Protein AF-A0A535PQF2-F1 (afdb_monomer)

Foldseek 3Di:
DDPVVVVLLVVLLVVLVVLLVVLVVCVVVVNLVVSVVSLVVNLCSLCPPCSVVLVPDFLLVNCVVCDLVSLVSLLSNLSSLLSVLSSCVSVVNLVSSQVSLLRSLRNVQSSVVSPDDDDLVSLVSLLVSVVSYDLVVHDPVRSVSSVVSNVVNVVVVVVVVVPPPD

Solvent-accessible surface area (backbone atoms only — not comparable to full-atom values): 9005 Å² total; per-residue (Å²): 134,54,72,68,57,49,52,51,51,54,51,50,50,52,54,47,53,52,48,53,56,48,33,55,52,34,46,73,73,64,42,52,67,64,25,50,55,48,47,53,54,46,45,46,68,60,44,43,92,48,38,78,54,56,76,70,47,56,45,63,58,39,50,64,72,61,29,88,90,40,47,65,41,49,51,52,49,20,50,48,26,42,54,51,11,53,50,28,42,77,70,71,36,53,72,60,12,34,53,27,30,41,52,15,46,40,29,47,26,39,38,44,76,70,68,48,86,81,52,73,73,51,27,51,48,40,47,64,40,53,85,65,34,64,74,85,74,42,60,78,91,32,47,68,48,40,52,56,48,25,55,48,36,58,57,60,54,56,64,64,65,67,72,81,77,126

Sequence (166 aa):
MSAVQRDYIERMIEQATQAIAQILQVVRAGDLDPAMILVDKTRDLVLGPMRPVLERVDAASAVDLVGKYELDRLRMFAALLGEEGAIHELRGRSTRAEQCYRRALELYAATSLAGAKLKAADWERIALLEPKVEAASIDGRYRVEVRRLAGRSAASHDENAGIVAT

Radius of gyration: 16.06 Å; Cα contacts (8 Å, |Δi|>4): 169; chains: 1; bounding box: 48×33×40 Å

Structure (mmCIF, N/CA/C/O backbone):
data_AF-A0A535PQF2-F1
#
_entry.id   AF-A0A535PQF2-F1
#
loop_
_atom_site.group_PDB
_atom_site.id
_atom_site.type_symbol
_atom_site.label_atom_id
_atom_site.label_alt_id
_atom_site.label_comp_id
_atom_site.label_asym_id
_atom_site.label_entity_id
_atom_site.label_seq_id
_atom_site.pdbx_PDB_ins_code
_atom_site.Cartn_x
_atom_site.Cartn_y
_atom_site.Cartn_z
_atom_site.occupancy
_atom_site.B_iso_or_equiv
_atom_site.auth_seq_id
_atom_site.auth_comp_id
_atom_site.auth_asym_id
_atom_site.auth_atom_id
_atom_site.pdbx_PDB_model_num
ATOM 1 N N . MET A 1 1 ? -12.787 -6.401 19.954 1.00 69.19 1 MET A N 1
ATOM 2 C CA . MET A 1 1 ? -12.121 -7.408 19.102 1.00 69.19 1 MET A CA 1
ATOM 3 C C . MET A 1 1 ? -11.918 -8.662 19.937 1.00 69.19 1 MET A C 1
ATOM 5 O O . MET A 1 1 ? -11.486 -8.523 21.078 1.00 69.19 1 MET A O 1
ATOM 9 N N . SER A 1 2 ? -12.286 -9.840 19.431 1.00 84.19 2 SER A N 1
ATOM 10 C CA . SER A 1 2 ? -12.103 -11.106 20.160 1.00 84.19 2 SER A CA 1
ATOM 11 C C . SER A 1 2 ? -10.639 -11.570 20.123 1.00 84.19 2 SER A C 1
ATOM 13 O O . SER A 1 2 ? -9.865 -11.114 19.281 1.00 84.19 2 SER A O 1
ATOM 15 N N . ALA A 1 3 ? -10.252 -12.485 21.020 1.00 84.94 3 ALA A N 1
ATOM 16 C CA . ALA A 1 3 ? -8.901 -13.059 21.041 1.00 84.94 3 ALA A CA 1
ATOM 17 C C . ALA A 1 3 ? -8.570 -13.823 19.744 1.00 84.94 3 ALA A C 1
ATOM 19 O O . ALA A 1 3 ? -7.483 -13.669 19.203 1.00 84.94 3 ALA A O 1
ATOM 20 N N . VAL A 1 4 ? -9.542 -14.564 19.198 1.00 87.38 4 VAL A N 1
ATOM 21 C CA . VAL A 1 4 ? -9.406 -15.293 17.923 1.00 87.38 4 VAL A CA 1
ATOM 22 C C . VAL A 1 4 ? -9.187 -14.337 16.751 1.00 87.38 4 VAL A C 1
ATOM 24 O O . VAL A 1 4 ? -8.339 -14.576 15.900 1.00 87.38 4 VAL A O 1
ATOM 27 N N . GLN A 1 5 ? -9.927 -13.227 16.712 1.00 83.88 5 GLN A N 1
ATOM 28 C CA . GLN A 1 5 ? -9.771 -12.232 15.653 1.00 83.88 5 GLN A CA 1
ATOM 29 C C . GLN A 1 5 ? -8.400 -11.549 15.721 1.00 83.88 5 GLN A C 1
ATOM 31 O O . GLN A 1 5 ? -7.802 -11.277 14.685 1.00 83.88 5 GLN A O 1
ATOM 36 N N . ARG A 1 6 ? -7.896 -11.293 16.933 1.00 85.50 6 ARG A N 1
ATOM 37 C CA . ARG A 1 6 ? -6.557 -10.734 17.126 1.00 85.50 6 ARG A CA 1
ATOM 38 C C . ARG A 1 6 ? -5.475 -11.685 16.611 1.00 85.50 6 ARG A C 1
ATOM 40 O O . ARG A 1 6 ? -4.665 -11.253 15.803 1.00 85.50 6 ARG A O 1
ATOM 47 N N . ASP 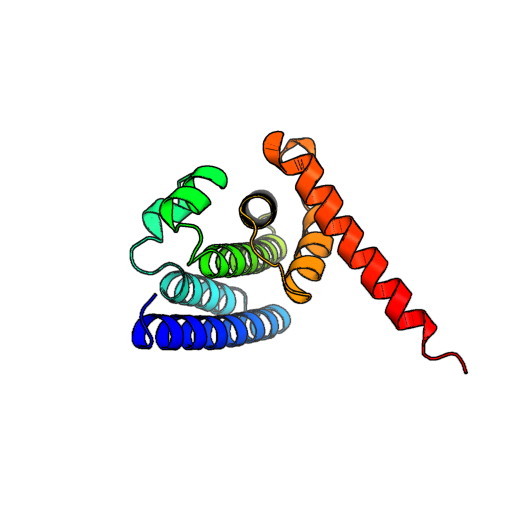A 1 7 ? -5.518 -12.958 17.010 1.00 90.06 7 ASP A N 1
ATOM 48 C CA . ASP A 1 7 ? -4.569 -13.986 16.549 1.00 90.06 7 ASP A CA 1
ATOM 49 C C . ASP A 1 7 ? -4.584 -14.124 15.019 1.00 90.06 7 ASP A C 1
ATOM 51 O O . ASP A 1 7 ? -3.540 -14.160 14.371 1.00 90.06 7 ASP A O 1
ATOM 55 N N . TYR A 1 8 ? -5.778 -14.106 14.419 1.00 90.31 8 TYR A N 1
ATOM 56 C CA . TYR A 1 8 ? -5.919 -14.113 12.966 1.00 90.31 8 TYR A CA 1
ATOM 57 C C . TYR A 1 8 ? -5.231 -12.908 12.306 1.00 90.31 8 TYR A C 1
ATOM 59 O O . TYR A 1 8 ? -4.495 -13.075 11.333 1.00 90.31 8 TYR A O 1
ATOM 67 N N . ILE A 1 9 ? -5.460 -11.693 12.818 1.00 88.25 9 ILE A N 1
ATOM 68 C CA 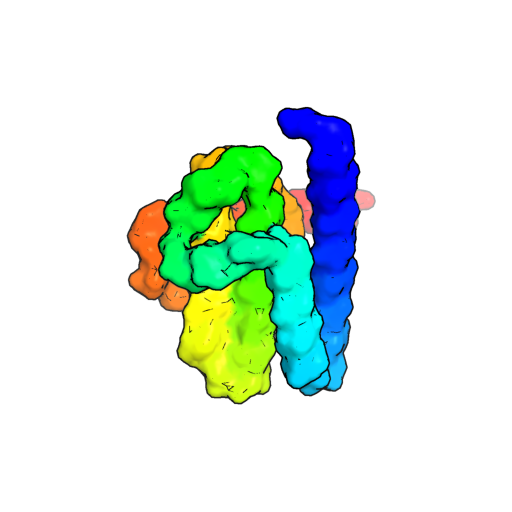. ILE A 1 9 ? -4.865 -10.472 12.257 1.00 88.25 9 ILE A CA 1
ATOM 69 C C . ILE A 1 9 ? -3.343 -10.490 12.418 1.00 88.25 9 ILE A C 1
ATOM 71 O O . ILE A 1 9 ? -2.635 -10.155 11.472 1.00 88.25 9 ILE A O 1
ATOM 75 N N . GLU A 1 10 ? -2.835 -10.907 13.576 1.00 92.00 10 GLU A N 1
ATOM 76 C CA . GLU A 1 10 ? -1.395 -11.016 13.833 1.00 92.00 10 GLU A CA 1
ATOM 77 C C . GLU A 1 10 ? -0.730 -11.989 12.851 1.00 92.00 10 GLU A C 1
ATOM 79 O O . GLU A 1 10 ? 0.248 -11.626 12.192 1.00 92.00 10 GLU A O 1
ATOM 84 N N . ARG A 1 11 ? -1.327 -13.168 12.641 1.00 94.69 11 ARG A N 1
ATOM 85 C CA . ARG A 1 11 ? -0.859 -14.151 11.652 1.00 94.69 11 ARG A CA 1
ATOM 86 C C . ARG A 1 11 ? -0.910 -13.628 10.222 1.00 94.69 11 ARG A C 1
ATOM 88 O O . ARG A 1 11 ? 0.030 -13.834 9.458 1.00 94.69 11 ARG A O 1
ATOM 95 N N . MET A 1 12 ? -1.986 -12.940 9.847 1.00 95.31 12 MET A N 1
ATOM 96 C CA . MET A 1 12 ? -2.103 -12.318 8.527 1.00 95.31 12 MET A CA 1
ATOM 97 C C . MET A 1 12 ? -1.007 -11.264 8.315 1.00 95.31 12 MET A C 1
ATOM 99 O O . MET A 1 12 ? -0.421 -11.205 7.236 1.00 95.31 12 MET A O 1
ATOM 103 N N . ILE A 1 13 ? -0.706 -10.448 9.332 1.00 93.50 13 ILE A N 1
ATOM 104 C CA . ILE A 1 13 ? 0.355 -9.436 9.263 1.00 93.50 13 ILE A CA 1
ATOM 105 C C . ILE A 1 13 ? 1.723 -10.092 9.067 1.00 93.50 13 ILE A C 1
ATOM 107 O O . ILE A 1 13 ? 2.509 -9.627 8.238 1.00 93.50 13 ILE A O 1
ATOM 111 N N . GLU A 1 14 ? 2.012 -11.160 9.806 1.00 95.94 14 GLU A N 1
ATOM 112 C CA . GLU A 1 14 ? 3.265 -11.905 9.680 1.00 95.94 14 GLU A CA 1
ATOM 113 C C . GLU A 1 14 ? 3.424 -12.491 8.269 1.00 95.94 14 GLU A C 1
ATOM 115 O O . GLU A 1 14 ? 4.418 -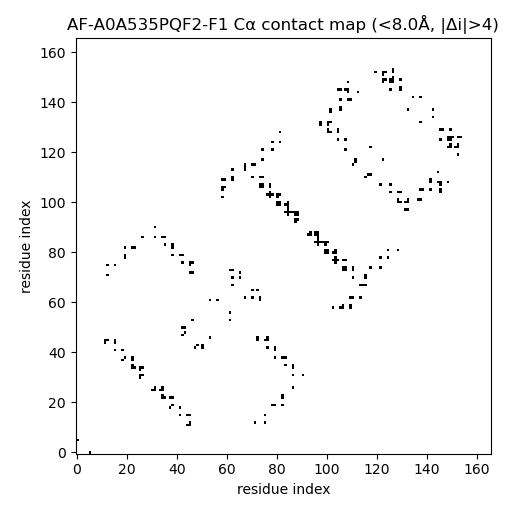12.219 7.592 1.00 95.94 14 GLU A O 1
ATOM 120 N N . GLN A 1 15 ? 2.398 -13.194 7.779 1.00 97.00 15 GLN A N 1
ATOM 121 C CA . GLN A 1 15 ? 2.393 -13.790 6.440 1.00 97.00 15 GLN A CA 1
ATOM 122 C C . GLN A 1 15 ? 2.543 -12.737 5.336 1.00 97.00 15 GLN A C 1
ATOM 124 O O . GLN A 1 15 ? 3.338 -12.916 4.414 1.00 97.00 15 GLN A O 1
ATOM 129 N N . ALA A 1 16 ? 1.830 -11.613 5.434 1.00 96.31 16 ALA A N 1
ATOM 130 C CA . ALA A 1 16 ? 1.939 -10.529 4.463 1.00 96.31 16 ALA A CA 1
ATOM 131 C C . ALA A 1 16 ? 3.330 -9.878 4.484 1.00 96.31 16 ALA A C 1
ATOM 133 O O . ALA A 1 16 ? 3.884 -9.569 3.431 1.00 96.31 16 ALA A O 1
ATOM 134 N N . THR A 1 17 ? 3.929 -9.711 5.666 1.00 95.44 17 THR A N 1
ATOM 135 C CA . THR A 1 17 ? 5.288 -9.163 5.800 1.00 95.44 17 THR A CA 1
ATOM 136 C C . THR A 1 17 ? 6.319 -10.086 5.149 1.00 95.44 17 THR A C 1
ATOM 138 O O . THR A 1 17 ? 7.176 -9.619 4.396 1.00 95.44 17 THR A O 1
ATOM 141 N N . GLN A 1 18 ? 6.208 -11.398 5.377 1.00 97.38 18 GLN A N 1
ATOM 142 C CA . GLN A 1 18 ? 7.065 -12.395 4.737 1.00 97.38 18 GLN A CA 1
ATOM 143 C C . GLN A 1 18 ? 6.888 -12.399 3.213 1.00 97.38 18 GLN A C 1
ATOM 145 O O . GLN A 1 18 ? 7.876 -12.419 2.477 1.00 97.38 18 GLN A O 1
ATOM 150 N N . ALA A 1 19 ? 5.647 -12.323 2.731 1.00 97.81 19 ALA A N 1
ATOM 151 C CA . ALA A 1 19 ? 5.357 -12.288 1.304 1.00 97.81 19 ALA A CA 1
ATOM 152 C C . ALA A 1 19 ? 5.915 -11.027 0.625 1.00 97.81 19 ALA A C 1
ATOM 154 O O . ALA A 1 19 ? 6.488 -11.127 -0.455 1.00 97.81 19 ALA A O 1
ATOM 155 N N . ILE A 1 20 ? 5.840 -9.856 1.268 1.00 96.69 20 ILE A N 1
ATOM 156 C CA . ILE A 1 20 ? 6.455 -8.617 0.757 1.00 96.69 20 ILE A CA 1
ATOM 157 C C . ILE A 1 20 ? 7.978 -8.766 0.641 1.00 96.69 20 ILE A C 1
ATOM 159 O O . ILE A 1 20 ? 8.558 -8.391 -0.377 1.00 96.69 20 ILE A O 1
ATOM 163 N N . ALA A 1 21 ? 8.636 -9.356 1.642 1.00 96.38 21 ALA A N 1
ATOM 164 C CA . ALA A 1 21 ? 10.071 -9.629 1.565 1.00 96.38 21 ALA A CA 1
ATOM 165 C C . ALA A 1 21 ? 10.413 -10.584 0.406 1.00 96.38 21 ALA A C 1
ATOM 167 O O . ALA A 1 21 ? 11.392 -10.365 -0.308 1.00 96.38 21 ALA A O 1
ATOM 168 N N . GLN A 1 22 ? 9.585 -11.607 0.178 1.00 97.69 22 GLN A N 1
ATOM 169 C CA . GLN A 1 22 ? 9.744 -12.528 -0.946 1.00 97.69 22 GLN A CA 1
ATOM 170 C C . GLN A 1 22 ? 9.531 -11.831 -2.298 1.00 97.69 22 GLN A C 1
ATOM 172 O O . GLN A 1 22 ? 10.322 -12.041 -3.214 1.00 97.69 22 GLN A O 1
ATOM 177 N N . ILE A 1 23 ? 8.517 -10.968 -2.422 1.00 98.00 23 ILE A N 1
ATOM 178 C CA . ILE A 1 23 ? 8.273 -10.165 -3.630 1.00 98.00 23 ILE A CA 1
ATOM 179 C C . ILE A 1 23 ? 9.526 -9.354 -3.972 1.00 98.00 23 ILE A C 1
ATOM 181 O O . ILE A 1 23 ? 10.012 -9.440 -5.095 1.00 98.00 23 ILE A O 1
ATOM 185 N N . LEU A 1 24 ? 10.110 -8.653 -2.996 1.00 94.50 24 LEU A N 1
ATOM 186 C CA . LEU A 1 24 ? 11.341 -7.881 -3.195 1.00 94.50 24 LEU A CA 1
ATOM 187 C C . LEU A 1 24 ? 12.507 -8.743 -3.697 1.00 94.50 24 LEU A C 1
ATOM 189 O O . LEU A 1 24 ? 13.255 -8.315 -4.576 1.00 94.50 24 LEU A O 1
ATOM 193 N N . GLN A 1 25 ? 12.677 -9.953 -3.160 1.00 96.38 25 GLN A N 1
ATOM 194 C CA . GLN A 1 25 ? 13.727 -10.875 -3.607 1.00 96.38 25 GLN A CA 1
ATOM 195 C C . GLN A 1 25 ? 13.517 -11.317 -5.060 1.00 96.38 25 GLN A C 1
ATOM 197 O O . GLN A 1 25 ? 14.455 -11.275 -5.853 1.00 96.38 25 GLN A O 1
ATOM 202 N N . VAL A 1 26 ? 12.287 -11.686 -5.419 1.00 95.31 26 VAL A N 1
ATOM 203 C CA . VAL A 1 26 ? 11.929 -12.130 -6.773 1.00 95.31 26 VAL A CA 1
ATOM 204 C C . VAL A 1 26 ? 12.062 -10.983 -7.784 1.00 95.31 26 VAL A C 1
ATOM 206 O O . VAL A 1 26 ? 12.601 -11.175 -8.871 1.00 95.31 26 VAL A O 1
ATOM 209 N N . VAL A 1 27 ? 11.669 -9.762 -7.407 1.00 95.38 27 VAL A N 1
ATOM 210 C CA . VAL A 1 27 ? 11.873 -8.558 -8.229 1.00 95.38 27 VAL A CA 1
ATOM 211 C C . VAL A 1 27 ? 13.360 -8.303 -8.479 1.00 95.38 27 VAL A C 1
ATOM 213 O O . VAL A 1 27 ? 13.746 -8.034 -9.614 1.00 95.38 27 VAL A O 1
ATOM 216 N N . ARG A 1 28 ? 14.214 -8.435 -7.454 1.00 94.56 28 ARG A N 1
ATOM 217 C CA . ARG A 1 28 ? 15.675 -8.285 -7.600 1.00 94.56 28 ARG A CA 1
ATOM 218 C C . ARG A 1 28 ? 16.300 -9.346 -8.506 1.00 94.56 28 ARG A C 1
ATOM 220 O O . ARG A 1 28 ? 17.314 -9.061 -9.134 1.00 94.56 28 ARG A O 1
ATOM 227 N N . ALA A 1 29 ? 15.708 -10.535 -8.581 1.00 95.38 29 ALA A N 1
ATOM 228 C CA . ALA A 1 29 ? 16.127 -11.585 -9.506 1.00 95.38 29 ALA A CA 1
ATOM 229 C C . ALA A 1 29 ? 15.692 -11.324 -10.964 1.00 95.38 29 ALA A C 1
ATOM 231 O O . ALA A 1 29 ? 16.172 -11.998 -11.868 1.00 95.38 29 ALA A O 1
ATOM 232 N N . GLY A 1 30 ? 14.816 -10.339 -11.205 1.00 94.75 30 GLY A N 1
ATOM 233 C CA . GLY A 1 30 ? 14.283 -10.012 -12.532 1.00 94.75 30 GLY A CA 1
ATOM 234 C C . GLY A 1 30 ? 13.026 -10.800 -12.921 1.00 94.75 30 GLY A C 1
ATOM 235 O O . GLY A 1 30 ? 12.473 -10.578 -13.998 1.00 94.75 30 GLY A O 1
ATOM 236 N N . ASP A 1 31 ? 12.522 -11.664 -12.039 1.00 96.56 31 ASP A N 1
ATOM 237 C CA . ASP A 1 31 ? 11.372 -12.537 -12.295 1.00 96.56 31 ASP A CA 1
ATOM 238 C C . ASP A 1 31 ? 10.040 -11.802 -12.053 1.00 96.56 31 ASP A C 1
ATOM 240 O O . ASP A 1 31 ? 9.298 -12.041 -11.097 1.00 96.56 31 ASP A O 1
ATOM 244 N N . LEU A 1 32 ? 9.711 -10.864 -12.943 1.00 97.12 32 LEU A N 1
ATOM 245 C CA . LEU A 1 32 ? 8.586 -9.939 -12.747 1.00 97.12 32 LEU A CA 1
ATOM 246 C C . LEU A 1 32 ? 7.202 -10.616 -12.797 1.00 97.12 32 LEU A C 1
ATOM 248 O O . LEU A 1 32 ? 6.259 -10.144 -12.155 1.00 97.12 32 LEU A O 1
ATOM 252 N N . ASP A 1 33 ? 7.055 -11.708 -13.553 1.00 97.62 33 ASP A N 1
ATOM 253 C CA . ASP A 1 33 ? 5.802 -12.475 -13.638 1.00 97.62 33 ASP A CA 1
ATOM 254 C C . ASP A 1 33 ? 5.495 -13.205 -12.316 1.00 97.62 33 ASP A C 1
ATOM 256 O O . ASP A 1 33 ? 4.434 -12.939 -11.737 1.00 97.62 33 ASP A O 1
ATOM 260 N N . PRO A 1 34 ? 6.411 -14.025 -11.756 1.00 97.81 34 PRO A N 1
ATOM 261 C CA . PRO A 1 34 ? 6.249 -14.579 -10.413 1.00 97.81 34 PRO A CA 1
ATOM 262 C C . PRO A 1 34 ? 6.043 -13.522 -9.324 1.00 97.81 34 PRO A C 1
ATOM 264 O O . PRO A 1 34 ? 5.202 -13.718 -8.445 1.00 97.81 34 PRO A O 1
ATOM 267 N N . ALA A 1 35 ? 6.751 -12.388 -9.393 1.00 98.12 35 ALA A N 1
ATOM 268 C CA . ALA A 1 35 ? 6.569 -11.298 -8.435 1.00 98.12 35 ALA A CA 1
ATOM 269 C C . ALA A 1 35 ? 5.129 -10.762 -8.451 1.00 98.12 35 ALA A C 1
ATOM 271 O O . ALA A 1 35 ? 4.524 -10.589 -7.394 1.00 98.12 35 ALA A O 1
ATOM 272 N N . MET A 1 36 ? 4.547 -10.567 -9.640 1.00 98.31 36 MET A N 1
ATOM 273 C CA . MET A 1 36 ? 3.161 -10.109 -9.767 1.00 98.31 36 MET A CA 1
ATOM 274 C C . MET A 1 36 ? 2.159 -11.138 -9.222 1.00 98.31 36 MET A C 1
ATOM 276 O O . MET A 1 36 ? 1.224 -10.770 -8.518 1.00 98.31 36 MET A O 1
ATOM 280 N N . ILE A 1 37 ? 2.386 -12.434 -9.466 1.00 98.25 37 ILE A N 1
ATOM 281 C CA . ILE A 1 37 ? 1.544 -13.504 -8.902 1.00 98.25 37 ILE A CA 1
ATOM 282 C C . ILE A 1 37 ? 1.579 -13.477 -7.366 1.00 98.25 37 ILE A C 1
ATOM 284 O O . ILE A 1 37 ? 0.549 -13.673 -6.719 1.00 98.25 37 ILE A O 1
ATOM 288 N N . LEU A 1 38 ? 2.751 -13.242 -6.766 1.00 98.12 38 LEU A N 1
ATOM 289 C CA . LEU A 1 38 ? 2.880 -13.116 -5.312 1.00 98.12 38 LEU A CA 1
ATOM 290 C C . LEU A 1 38 ? 2.166 -11.870 -4.777 1.00 98.12 38 LEU A C 1
ATOM 292 O O . LEU A 1 38 ? 1.496 -11.968 -3.748 1.00 98.12 38 LEU A O 1
ATOM 296 N N . VAL A 1 39 ? 2.251 -10.732 -5.474 1.00 98.44 39 VAL A N 1
ATOM 297 C CA . VAL A 1 39 ? 1.483 -9.523 -5.128 1.00 98.44 39 VAL A CA 1
ATOM 298 C C . VAL A 1 39 ? -0.012 -9.836 -5.091 1.00 98.44 39 VAL A C 1
ATOM 300 O O . VAL A 1 39 ? -0.659 -9.566 -4.078 1.00 98.44 39 VAL A O 1
ATOM 303 N N . ASP A 1 40 ? -0.551 -10.460 -6.141 1.00 98.00 40 ASP A N 1
ATOM 304 C CA . ASP A 1 40 ? -1.978 -10.780 -6.232 1.00 98.00 40 ASP A CA 1
ATOM 305 C C . ASP A 1 40 ? -2.441 -11.730 -5.124 1.00 98.00 40 ASP A C 1
ATOM 307 O O . ASP A 1 40 ? -3.426 -11.447 -4.441 1.00 98.00 40 ASP A O 1
ATOM 311 N N . LYS A 1 41 ? -1.694 -12.809 -4.868 1.00 98.12 41 LYS A N 1
ATOM 312 C CA . LYS A 1 41 ? -2.006 -13.744 -3.774 1.00 98.12 41 LYS A CA 1
ATOM 313 C C . LYS A 1 41 ? -1.971 -13.066 -2.406 1.00 98.12 41 LYS A C 1
ATOM 315 O O . LYS A 1 41 ? -2.802 -13.351 -1.545 1.00 98.12 41 LYS A O 1
ATOM 320 N N . THR A 1 42 ? -1.016 -12.164 -2.194 1.00 98.19 42 THR A N 1
ATOM 321 C CA . THR A 1 42 ? -0.888 -11.452 -0.916 1.00 98.19 42 THR A CA 1
ATOM 322 C C . THR A 1 42 ? -2.011 -10.431 -0.739 1.00 98.19 42 THR A C 1
ATOM 324 O O . THR A 1 42 ? -2.500 -10.246 0.374 1.00 98.19 42 THR A O 1
ATOM 327 N N . ARG A 1 43 ? -2.491 -9.810 -1.824 1.00 97.44 43 ARG A N 1
ATOM 328 C CA . ARG A 1 43 ? -3.692 -8.961 -1.785 1.00 97.44 43 ARG A CA 1
ATOM 329 C C . ARG A 1 43 ? -4.927 -9.748 -1.384 1.00 97.44 43 ARG A C 1
ATOM 331 O O . ARG A 1 43 ? -5.666 -9.274 -0.525 1.00 97.44 43 ARG A O 1
ATOM 338 N N . ASP A 1 44 ? -5.122 -10.939 -1.947 1.00 97.25 44 ASP A N 1
ATOM 339 C CA . ASP A 1 44 ? -6.237 -11.812 -1.566 1.00 97.25 44 ASP A CA 1
ATOM 340 C C . ASP A 1 44 ? -6.178 -12.189 -0.083 1.00 97.25 44 ASP A C 1
ATOM 342 O O . ASP A 1 44 ? -7.195 -12.139 0.604 1.00 97.25 44 ASP A O 1
ATOM 346 N N . LEU A 1 45 ? -4.986 -12.479 0.445 1.00 96.50 45 LEU A N 1
ATOM 347 C CA . LEU A 1 45 ? -4.789 -12.742 1.873 1.00 96.50 45 LEU A CA 1
ATOM 348 C C . LEU A 1 45 ? -5.151 -11.527 2.750 1.00 96.50 45 LEU A C 1
ATOM 350 O O . LEU A 1 45 ? -5.855 -11.664 3.752 1.00 96.50 45 LEU A O 1
ATOM 354 N N . VAL A 1 46 ? -4.660 -10.337 2.388 1.00 96.19 46 VAL A N 1
ATOM 355 C CA . VAL A 1 46 ? -4.792 -9.116 3.203 1.00 96.19 46 VAL A CA 1
ATOM 356 C C . VAL A 1 46 ? -6.203 -8.535 3.154 1.00 96.19 46 VAL A C 1
ATOM 358 O O . VAL A 1 46 ? -6.732 -8.096 4.178 1.00 96.19 46 VAL A O 1
ATOM 361 N N . LEU A 1 47 ? -6.816 -8.499 1.974 1.00 95.56 47 LEU A N 1
ATOM 362 C CA . LEU A 1 47 ? -8.103 -7.841 1.745 1.00 95.56 47 LEU A CA 1
ATOM 363 C C . LEU A 1 47 ? -9.273 -8.824 1.796 1.00 95.56 47 LEU A C 1
ATOM 365 O O . LEU A 1 47 ? -10.403 -8.421 2.085 1.00 95.56 47 LEU A O 1
ATOM 369 N N . GLY A 1 48 ? -9.010 -10.107 1.538 1.00 93.75 48 GLY A N 1
ATOM 370 C CA . GLY A 1 48 ? -10.021 -11.150 1.528 1.00 93.75 48 GLY A CA 1
ATOM 371 C C . GLY A 1 48 ? -11.203 -10.788 0.620 1.00 93.75 48 GLY A C 1
ATOM 372 O O . GLY A 1 48 ? -11.016 -10.217 -0.458 1.00 93.75 48 GLY A O 1
ATOM 373 N N . PRO A 1 49 ? -12.444 -11.043 1.067 1.00 93.69 49 PRO A N 1
ATOM 374 C CA . PRO A 1 49 ? -13.647 -10.739 0.290 1.00 93.69 49 PRO A CA 1
ATOM 375 C C . PRO A 1 49 ? -13.840 -9.255 -0.048 1.00 93.69 49 PRO A C 1
ATOM 377 O O . PRO A 1 49 ? -14.582 -8.932 -0.972 1.00 93.69 49 PRO A O 1
ATOM 380 N N . MET A 1 50 ? -13.196 -8.340 0.685 1.00 93.69 50 MET A N 1
ATOM 381 C CA . MET A 1 50 ? -13.344 -6.900 0.460 1.00 93.69 50 MET A CA 1
ATOM 382 C C . MET A 1 50 ? -12.493 -6.390 -0.707 1.00 93.69 50 MET A C 1
ATOM 384 O O . MET A 1 50 ? -12.693 -5.250 -1.132 1.00 93.69 50 MET A O 1
ATOM 388 N N . ARG A 1 51 ? -11.573 -7.208 -1.247 1.00 95.69 51 ARG A N 1
ATOM 389 C CA . ARG A 1 51 ? -10.649 -6.815 -2.324 1.00 95.69 51 ARG A CA 1
ATOM 390 C C . ARG A 1 51 ? -11.340 -6.068 -3.476 1.00 95.69 51 ARG A C 1
ATOM 392 O O . ARG A 1 51 ? -10.931 -4.936 -3.736 1.00 95.69 51 ARG A O 1
ATOM 399 N N . PRO A 1 52 ? -12.416 -6.590 -4.106 1.00 95.62 52 PRO A N 1
ATOM 400 C CA . PRO A 1 52 ? -13.007 -5.935 -5.275 1.00 95.62 52 PRO A CA 1
ATOM 401 C C . PRO A 1 52 ? -13.598 -4.555 -4.967 1.00 95.62 52 PRO A C 1
ATOM 403 O O . PRO A 1 52 ? -13.693 -3.707 -5.852 1.00 95.62 52 PRO A O 1
ATOM 406 N N . VAL A 1 53 ? -14.018 -4.325 -3.720 1.00 96.38 53 VAL A N 1
ATOM 407 C CA . VAL A 1 53 ? -14.570 -3.039 -3.284 1.00 96.38 53 VAL A CA 1
ATOM 408 C C . VAL A 1 53 ? -13.437 -2.071 -2.949 1.00 96.38 53 VAL A C 1
ATOM 410 O O . VAL A 1 53 ? -13.421 -0.952 -3.457 1.00 96.38 53 VAL A O 1
ATOM 413 N N . LEU A 1 54 ? -12.453 -2.507 -2.156 1.00 96.12 54 LEU A N 1
ATOM 414 C CA . LEU A 1 54 ? -11.333 -1.672 -1.699 1.00 96.12 54 LEU A CA 1
ATOM 415 C C . LEU A 1 54 ? -10.418 -1.199 -2.841 1.00 96.12 54 LEU A C 1
ATOM 417 O O . LEU A 1 54 ? -9.837 -0.114 -2.758 1.00 96.12 54 LEU A O 1
ATOM 421 N N . GLU A 1 55 ? -10.331 -1.967 -3.929 1.00 94.81 55 GLU A N 1
ATOM 422 C CA . GLU A 1 55 ? -9.611 -1.573 -5.147 1.00 94.81 55 GLU A CA 1
ATOM 423 C C . GLU A 1 55 ? -10.316 -0.454 -5.938 1.00 94.81 55 GLU A C 1
ATOM 425 O O . GLU A 1 55 ? -9.671 0.226 -6.733 1.00 94.81 55 GLU A O 1
ATOM 430 N N . ARG A 1 56 ? -11.622 -0.233 -5.728 1.00 95.56 56 ARG A N 1
ATOM 431 C CA . ARG A 1 56 ? -12.436 0.706 -6.527 1.00 95.56 56 ARG A CA 1
ATOM 432 C C . ARG A 1 56 ? -12.773 2.011 -5.816 1.00 95.56 56 ARG A C 1
ATOM 434 O O . ARG A 1 56 ? -13.040 3.008 -6.481 1.00 95.56 56 ARG A O 1
ATOM 441 N N . VAL A 1 57 ? -12.836 1.995 -4.490 1.00 97.50 57 VAL A N 1
ATOM 442 C CA . VAL A 1 57 ? -13.226 3.162 -3.684 1.00 97.50 57 VAL A CA 1
ATOM 443 C C . VAL A 1 57 ? -12.049 4.108 -3.446 1.00 97.50 57 VAL A C 1
ATOM 445 O O . VAL A 1 57 ? -10.896 3.706 -3.566 1.00 97.50 57 VAL A O 1
ATOM 448 N N . ASP A 1 58 ? -12.294 5.364 -3.072 1.00 97.25 58 ASP A N 1
ATOM 449 C CA . ASP A 1 58 ? -11.215 6.286 -2.693 1.00 97.25 58 ASP A CA 1
ATOM 450 C C . ASP A 1 58 ? -10.589 5.922 -1.325 1.00 97.25 58 ASP A C 1
ATOM 452 O O . ASP A 1 58 ? -11.018 4.982 -0.654 1.00 97.25 58 ASP A O 1
ATOM 456 N N . ALA A 1 59 ? -9.494 6.586 -0.942 1.00 97.56 59 ALA A N 1
ATOM 457 C CA . ALA A 1 59 ? -8.737 6.201 0.254 1.00 97.56 59 ALA A CA 1
ATOM 458 C C . ALA A 1 59 ? -9.509 6.469 1.561 1.00 97.56 59 ALA A C 1
ATOM 460 O O . ALA A 1 59 ? -9.411 5.676 2.496 1.00 97.56 59 ALA A O 1
ATOM 461 N N . ALA A 1 60 ? -10.317 7.536 1.613 1.00 96.88 60 ALA A N 1
ATOM 462 C CA . ALA A 1 60 ? -11.200 7.824 2.745 1.00 96.88 60 ALA A CA 1
ATOM 463 C C . ALA A 1 60 ? -12.277 6.741 2.895 1.00 96.88 60 ALA A C 1
ATOM 465 O O . ALA A 1 60 ? -12.414 6.151 3.962 1.00 96.88 60 ALA A O 1
ATOM 466 N N . SER A 1 61 ? -12.963 6.401 1.804 1.00 97.62 61 SER A N 1
ATOM 467 C CA . SER A 1 61 ? -13.982 5.350 1.810 1.00 97.62 61 SER A CA 1
ATOM 468 C C . SER A 1 61 ? -13.387 3.985 2.163 1.00 97.62 61 SER A C 1
ATOM 470 O O . SER A 1 61 ? -14.037 3.186 2.830 1.00 97.62 61 SER A O 1
ATOM 472 N N . ALA A 1 62 ? -12.146 3.699 1.747 1.00 97.69 62 ALA A N 1
ATOM 473 C CA . ALA A 1 62 ? -11.451 2.475 2.139 1.00 97.69 62 ALA A CA 1
ATOM 474 C C . ALA A 1 62 ? -11.256 2.397 3.663 1.00 97.69 62 ALA A C 1
ATOM 476 O O . ALA A 1 62 ? -11.524 1.351 4.250 1.00 97.69 62 ALA A O 1
ATOM 477 N N . VAL A 1 63 ? -10.831 3.499 4.297 1.00 97.50 63 VAL A N 1
ATOM 478 C CA . VAL A 1 63 ? -10.706 3.622 5.762 1.00 97.50 63 VAL A CA 1
ATOM 479 C C . VAL A 1 63 ? -12.051 3.399 6.452 1.00 97.50 63 VAL A C 1
ATOM 481 O O . VAL A 1 63 ? -12.118 2.628 7.413 1.00 97.50 63 VAL A O 1
ATOM 484 N N . ASP A 1 64 ? -13.115 4.022 5.947 1.00 96.38 64 ASP A N 1
ATOM 485 C CA . ASP A 1 64 ? -14.457 3.897 6.520 1.00 96.38 64 ASP A CA 1
ATOM 486 C C . ASP A 1 64 ? -14.991 2.460 6.419 1.00 96.38 64 ASP A C 1
ATOM 488 O O . ASP A 1 64 ? -15.584 1.951 7.371 1.00 96.38 64 ASP A O 1
ATOM 492 N N . LEU A 1 65 ? -14.736 1.780 5.295 1.00 96.06 65 LEU A N 1
ATOM 493 C CA . LEU A 1 65 ? -15.189 0.409 5.050 1.00 96.06 65 LEU A CA 1
ATOM 494 C C . LEU A 1 65 ? -14.483 -0.629 5.926 1.00 96.06 65 LEU A C 1
ATOM 496 O O . LEU A 1 65 ? -15.150 -1.512 6.462 1.00 96.06 65 LEU A O 1
ATOM 500 N N . VAL A 1 66 ? -13.155 -0.553 6.074 1.00 93.56 66 VAL A N 1
ATOM 501 C CA . VAL A 1 66 ? -12.423 -1.504 6.938 1.00 93.56 66 VAL A CA 1
ATOM 502 C C . VAL A 1 66 ? -12.641 -1.205 8.424 1.00 93.56 66 VAL A C 1
ATOM 504 O O . VAL A 1 66 ? -12.596 -2.099 9.268 1.00 93.56 66 VAL A O 1
ATOM 507 N N . GLY A 1 67 ? -12.876 0.065 8.755 1.00 92.50 67 GLY A N 1
ATOM 508 C CA . GLY A 1 67 ? -13.016 0.545 10.118 1.00 92.50 67 GLY A CA 1
ATOM 509 C C . GLY A 1 67 ? -11.694 0.632 10.893 1.00 92.50 67 GLY A C 1
ATOM 510 O O . GLY A 1 67 ? -10.674 0.013 10.586 1.00 92.50 67 GLY A O 1
ATOM 511 N N . LYS A 1 68 ? -11.729 1.397 11.990 1.00 87.00 68 LYS A N 1
ATOM 512 C CA . LYS A 1 68 ? -10.549 1.778 12.794 1.00 87.00 68 LYS A CA 1
ATOM 513 C C . LYS A 1 68 ? -9.702 0.623 13.347 1.00 87.00 68 LYS A C 1
ATOM 515 O O . LYS A 1 68 ? -8.561 0.835 13.739 1.00 87.00 68 LYS A O 1
ATOM 520 N N . TYR A 1 69 ? -10.265 -0.581 13.437 1.00 86.44 69 TYR A N 1
ATOM 521 C CA . TYR A 1 69 ? -9.596 -1.745 14.020 1.00 86.44 69 TYR A CA 1
ATOM 522 C C . TYR A 1 69 ? -8.827 -2.591 12.999 1.00 86.44 69 TYR A C 1
ATOM 524 O O . TYR A 1 69 ? -8.064 -3.459 13.410 1.00 86.44 69 TYR A O 1
ATOM 532 N N . GLU A 1 70 ? -9.010 -2.348 11.699 1.00 90.75 70 GLU A N 1
ATOM 533 C CA . GLU A 1 70 ? -8.375 -3.124 10.626 1.00 90.75 70 GLU A CA 1
ATOM 534 C C . GLU A 1 70 ? -7.495 -2.261 9.708 1.00 90.75 70 GLU A C 1
ATOM 536 O O . GLU A 1 70 ? -7.148 -2.662 8.598 1.00 90.75 70 GLU A O 1
ATOM 541 N N . LEU A 1 71 ? -7.067 -1.089 10.187 1.00 94.62 71 LEU A N 1
ATOM 542 C CA . LEU A 1 71 ? -6.216 -0.159 9.434 1.00 94.62 71 LEU A CA 1
ATOM 543 C C . LEU A 1 71 ? -4.870 -0.771 9.001 1.00 94.62 71 LEU A C 1
ATOM 545 O O . LEU A 1 71 ? -4.306 -0.361 7.988 1.00 94.62 71 LEU A O 1
ATOM 549 N N . ASP A 1 72 ? -4.378 -1.802 9.698 1.00 93.94 72 ASP A N 1
ATOM 550 C CA . ASP A 1 72 ? -3.203 -2.563 9.257 1.00 93.94 72 ASP A CA 1
ATOM 551 C C . ASP A 1 72 ? -3.405 -3.236 7.890 1.00 93.94 72 ASP A C 1
ATOM 553 O O . ASP A 1 72 ? -2.442 -3.344 7.130 1.00 93.94 72 ASP A O 1
ATOM 557 N N . ARG A 1 73 ? -4.636 -3.628 7.522 1.00 95.25 73 ARG A N 1
ATOM 558 C CA . ARG A 1 73 ? -4.926 -4.170 6.182 1.00 95.25 73 ARG A CA 1
ATOM 559 C C . ARG A 1 73 ? -4.663 -3.133 5.101 1.00 95.25 73 ARG A C 1
ATOM 561 O O . ARG A 1 73 ? -4.018 -3.446 4.106 1.00 95.25 73 ARG A O 1
ATOM 568 N N . LEU A 1 74 ? -5.112 -1.895 5.308 1.00 97.00 74 LEU A N 1
ATOM 569 C CA . LEU A 1 74 ? -4.878 -0.809 4.353 1.00 97.00 74 LEU A CA 1
ATOM 570 C C . LEU A 1 74 ? -3.406 -0.423 4.284 1.00 97.00 74 LEU A C 1
ATOM 572 O O . LEU A 1 74 ? -2.893 -0.186 3.195 1.00 97.00 74 LEU A O 1
ATOM 576 N N . ARG A 1 75 ? -2.706 -0.436 5.422 1.00 96.56 75 ARG A N 1
ATOM 577 C CA . ARG A 1 75 ? -1.259 -0.199 5.480 1.00 96.56 75 ARG A CA 1
ATOM 578 C C . ARG A 1 75 ? -0.480 -1.247 4.675 1.00 96.56 75 ARG A C 1
ATOM 580 O O . ARG A 1 75 ? 0.407 -0.899 3.902 1.00 96.56 75 ARG A O 1
ATOM 587 N N . MET A 1 76 ? -0.839 -2.525 4.805 1.00 96.88 76 MET A N 1
ATOM 588 C CA . MET A 1 76 ? -0.242 -3.610 4.013 1.00 96.88 76 MET A CA 1
ATOM 589 C C . MET A 1 76 ? -0.644 -3.546 2.539 1.00 96.88 76 MET A C 1
ATOM 591 O O . MET A 1 76 ? 0.182 -3.797 1.667 1.00 96.88 76 MET A O 1
ATOM 595 N N . PHE A 1 77 ? -1.884 -3.164 2.239 1.00 98.06 77 PHE A N 1
ATOM 596 C CA . PHE A 1 77 ? -2.325 -2.970 0.862 1.00 98.06 77 PHE A CA 1
ATOM 597 C C . PHE A 1 77 ? -1.573 -1.829 0.170 1.00 98.06 77 PHE A C 1
ATOM 599 O O . PHE A 1 77 ? -1.130 -1.994 -0.965 1.00 98.06 77 PHE A O 1
ATOM 606 N N . ALA A 1 78 ? -1.350 -0.714 0.868 1.00 98.44 78 ALA A N 1
ATOM 607 C CA . ALA A 1 78 ? -0.513 0.378 0.389 1.00 98.44 78 ALA A CA 1
ATOM 608 C C . ALA A 1 78 ? 0.922 -0.095 0.098 1.00 98.44 78 ALA A C 1
ATOM 610 O O . ALA A 1 78 ? 1.462 0.216 -0.962 1.00 98.44 78 ALA A O 1
ATOM 611 N N . ALA A 1 79 ? 1.508 -0.923 0.972 1.00 98.25 79 ALA A N 1
ATOM 612 C CA . ALA A 1 79 ? 2.819 -1.522 0.719 1.00 98.25 79 ALA A CA 1
ATOM 613 C C . ALA A 1 79 ? 2.822 -2.379 -0.562 1.00 98.25 79 ALA A C 1
ATOM 615 O O . ALA A 1 79 ? 3.691 -2.205 -1.411 1.00 98.25 79 ALA A O 1
ATOM 616 N N . LEU A 1 80 ? 1.817 -3.245 -0.748 1.00 98.56 80 LEU A N 1
ATOM 617 C CA . LEU A 1 80 ? 1.679 -4.091 -1.943 1.00 98.56 80 LEU A CA 1
ATOM 618 C C . LEU A 1 80 ? 1.472 -3.287 -3.233 1.00 98.56 80 LEU A C 1
ATOM 620 O O . LEU A 1 80 ? 1.898 -3.722 -4.299 1.00 98.56 80 LEU A O 1
ATOM 624 N N . LEU A 1 81 ? 0.805 -2.135 -3.168 1.00 98.62 81 LEU A N 1
ATOM 625 C CA . LEU A 1 81 ? 0.704 -1.201 -4.295 1.00 98.62 81 LEU A CA 1
ATOM 626 C C . LEU A 1 81 ? 2.058 -0.569 -4.633 1.00 98.62 81 LEU A C 1
ATOM 628 O O . LEU A 1 81 ? 2.371 -0.417 -5.809 1.00 98.62 81 LEU A O 1
ATOM 632 N N . GLY A 1 82 ? 2.886 -0.264 -3.631 1.00 98.31 82 GLY A N 1
ATOM 633 C CA . GLY A 1 82 ? 4.271 0.153 -3.854 1.00 98.31 82 GLY A CA 1
ATOM 634 C C . GLY A 1 82 ? 5.073 -0.895 -4.631 1.00 98.31 82 GLY A C 1
ATOM 635 O O . GLY A 1 82 ? 5.695 -0.570 -5.640 1.00 98.31 82 GLY A O 1
ATOM 636 N N . GLU A 1 83 ? 4.991 -2.163 -4.222 1.00 98.19 83 GLU A N 1
ATOM 637 C CA . GLU A 1 83 ? 5.693 -3.253 -4.917 1.00 98.19 83 GLU A CA 1
ATOM 638 C C . GLU A 1 83 ? 5.138 -3.501 -6.334 1.00 98.19 83 GLU A C 1
ATOM 640 O O . GLU A 1 83 ? 5.902 -3.671 -7.285 1.00 98.19 83 GLU A O 1
ATOM 645 N N . GLU A 1 84 ? 3.812 -3.464 -6.521 1.00 98.62 84 GLU A N 1
ATOM 646 C CA . GLU A 1 84 ? 3.193 -3.564 -7.853 1.00 98.62 84 GLU A CA 1
ATOM 647 C C . GLU A 1 84 ? 3.662 -2.441 -8.784 1.00 98.62 84 GLU A C 1
ATOM 649 O O . GLU A 1 84 ? 3.981 -2.686 -9.953 1.00 98.62 84 GLU A O 1
ATOM 654 N N . GLY A 1 85 ? 3.730 -1.214 -8.262 1.00 98.44 85 GLY A N 1
ATOM 655 C CA . GLY A 1 85 ? 4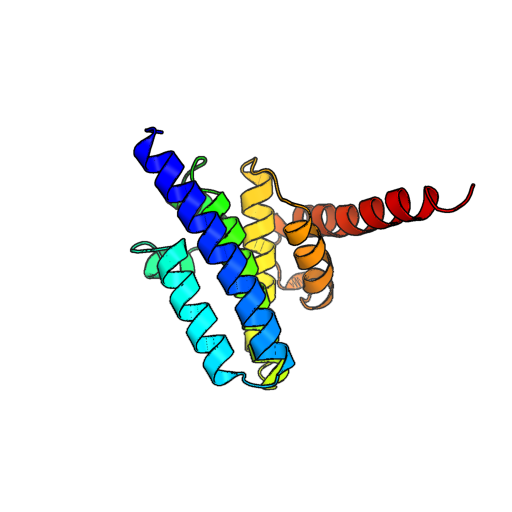.205 -0.062 -9.010 1.00 98.44 85 GLY A CA 1
ATOM 656 C C . GLY A 1 85 ? 5.649 -0.244 -9.471 1.00 98.44 85 GLY A C 1
ATOM 657 O O . GLY A 1 85 ? 5.934 -0.026 -10.649 1.00 98.44 85 GLY A O 1
ATOM 658 N N . ALA A 1 86 ? 6.526 -0.760 -8.603 1.00 97.88 86 ALA A N 1
ATOM 659 C CA . ALA A 1 86 ? 7.915 -1.065 -8.951 1.00 97.88 86 ALA A CA 1
ATOM 660 C C . ALA A 1 86 ? 8.009 -2.117 -10.061 1.00 97.88 86 ALA A C 1
ATOM 662 O O . ALA A 1 86 ? 8.767 -1.957 -11.019 1.00 97.88 86 ALA A O 1
ATOM 663 N N . ILE A 1 87 ? 7.178 -3.160 -10.001 1.00 98.50 87 ILE A N 1
ATOM 664 C CA . ILE A 1 87 ? 7.103 -4.170 -11.064 1.00 98.50 87 ILE A CA 1
ATOM 665 C C . ILE A 1 87 ? 6.619 -3.546 -12.381 1.00 98.50 87 ILE A C 1
ATOM 667 O O . ILE A 1 87 ? 7.123 -3.880 -13.455 1.00 98.50 87 ILE A O 1
ATOM 671 N N . HIS A 1 88 ? 5.632 -2.648 -12.341 1.00 98.62 88 HIS A N 1
ATOM 672 C CA . HIS A 1 88 ? 5.171 -1.940 -13.534 1.00 98.62 88 HIS A CA 1
ATOM 673 C C . HIS A 1 88 ? 6.232 -1.010 -14.119 1.00 98.62 88 HIS A C 1
ATOM 675 O O . HIS A 1 88 ? 6.390 -0.994 -15.340 1.00 98.62 88 HIS A O 1
ATOM 681 N N . GLU A 1 89 ? 6.980 -0.299 -13.281 1.00 97.69 89 GLU A N 1
ATOM 682 C CA . GLU A 1 89 ? 8.091 0.560 -13.691 1.00 97.69 89 GLU A CA 1
ATOM 683 C C . GLU A 1 89 ? 9.183 -0.257 -14.393 1.00 97.69 89 GLU A C 1
ATOM 685 O O . GLU A 1 89 ? 9.558 0.065 -15.519 1.00 97.69 89 GLU A O 1
ATOM 690 N N . LEU A 1 90 ? 9.596 -1.387 -13.808 1.00 97.75 90 LEU A N 1
ATOM 691 C CA . LEU A 1 90 ? 10.580 -2.303 -14.401 1.00 97.75 90 LEU A CA 1
ATOM 692 C C . LEU A 1 90 ? 10.107 -2.931 -15.723 1.00 97.75 90 LEU A C 1
ATOM 694 O O . LEU A 1 90 ? 10.921 -3.267 -16.579 1.00 97.75 90 LEU A O 1
ATOM 698 N N . ARG A 1 91 ? 8.790 -3.051 -15.929 1.00 97.81 91 ARG A N 1
ATOM 699 C CA . ARG A 1 91 ? 8.184 -3.472 -17.207 1.00 97.81 91 ARG A CA 1
ATOM 700 C C . ARG A 1 91 ? 8.005 -2.326 -18.215 1.00 97.81 91 ARG A C 1
ATOM 702 O O . ARG A 1 91 ? 7.362 -2.538 -19.243 1.00 97.81 91 ARG A O 1
ATOM 709 N N . GLY A 1 92 ? 8.480 -1.116 -17.917 1.00 97.81 92 GLY A N 1
ATOM 710 C CA . GLY A 1 92 ? 8.316 0.066 -18.770 1.00 97.81 92 GLY A CA 1
ATOM 711 C C . GLY A 1 92 ? 6.885 0.619 -18.818 1.00 97.81 92 GLY A C 1
ATOM 712 O O . GLY A 1 92 ? 6.522 1.327 -19.752 1.00 97.81 92 GLY A O 1
ATOM 713 N N . ARG A 1 93 ? 6.034 0.285 -17.839 1.00 98.19 93 ARG A N 1
ATOM 714 C CA . ARG A 1 93 ? 4.619 0.699 -17.771 1.00 98.19 93 ARG A CA 1
ATOM 715 C C . ARG A 1 93 ? 4.440 1.877 -16.812 1.00 98.19 93 ARG A C 1
ATOM 717 O O . ARG A 1 93 ? 3.674 1.780 -15.852 1.00 98.19 93 ARG A O 1
ATOM 724 N N . SER A 1 94 ? 5.124 2.988 -17.077 1.00 97.00 94 SER A N 1
ATOM 725 C CA . SER A 1 94 ? 5.242 4.128 -16.152 1.00 97.00 94 SER A CA 1
ATOM 726 C C . SER A 1 94 ? 3.899 4.689 -15.678 1.00 97.00 94 SER A C 1
ATOM 728 O O . SER A 1 94 ? 3.723 4.906 -14.487 1.00 97.00 94 SER A O 1
ATOM 730 N N . THR A 1 95 ? 2.902 4.816 -16.562 1.00 97.44 95 THR A N 1
ATOM 731 C CA . THR A 1 95 ? 1.559 5.289 -16.174 1.00 97.44 95 THR A CA 1
ATOM 732 C C . THR A 1 95 ? 0.886 4.378 -15.147 1.00 97.44 95 THR A C 1
ATOM 734 O O . THR A 1 95 ? 0.212 4.857 -14.241 1.00 97.44 95 THR A O 1
ATOM 737 N N . ARG A 1 96 ? 1.056 3.053 -15.266 1.00 98.12 96 ARG A N 1
ATOM 738 C CA . ARG A 1 96 ? 0.509 2.114 -14.274 1.00 98.12 96 ARG A CA 1
ATOM 739 C C . ARG A 1 96 ? 1.299 2.172 -12.972 1.00 98.12 96 ARG A C 1
ATOM 741 O O . ARG A 1 96 ? 0.690 2.141 -11.912 1.00 98.12 96 ARG A O 1
ATOM 748 N N . ALA A 1 97 ? 2.622 2.300 -13.056 1.00 98.44 97 ALA A N 1
ATOM 749 C CA . ALA A 1 97 ? 3.471 2.455 -11.881 1.00 98.44 97 ALA A CA 1
ATOM 750 C C . ALA A 1 97 ? 3.060 3.678 -11.050 1.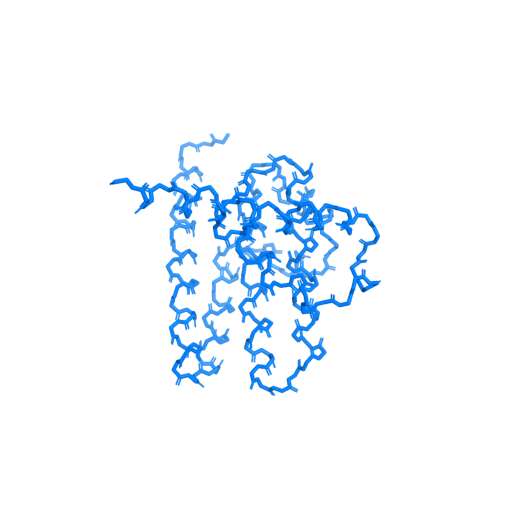00 98.44 97 ALA A C 1
ATOM 752 O O . ALA A 1 97 ? 2.783 3.549 -9.860 1.00 98.44 97 ALA A O 1
ATOM 753 N N . GLU A 1 98 ? 2.911 4.833 -11.699 1.00 98.06 98 GLU A N 1
ATOM 754 C CA . GLU A 1 98 ? 2.487 6.073 -11.051 1.00 98.06 98 GLU A CA 1
ATOM 755 C C . GLU A 1 98 ? 1.099 5.945 -10.404 1.00 98.06 98 GLU A C 1
ATOM 757 O O . GLU A 1 98 ? 0.903 6.382 -9.271 1.00 98.06 98 GLU A O 1
ATOM 762 N N . GLN A 1 99 ? 0.141 5.286 -11.068 1.00 98.12 99 GLN A N 1
ATOM 763 C CA . GLN A 1 99 ? -1.181 5.027 -10.486 1.00 98.12 99 GLN A CA 1
ATOM 764 C C . GLN A 1 99 ? -1.091 4.208 -9.192 1.00 98.12 99 GLN A C 1
ATOM 766 O O . GLN A 1 99 ? -1.747 4.564 -8.209 1.00 98.12 99 GLN A O 1
ATOM 771 N N . CYS A 1 100 ? -0.271 3.153 -9.176 1.00 98.62 100 CYS A N 1
ATOM 772 C CA . CYS A 1 100 ? -0.039 2.332 -7.991 1.00 98.62 100 CYS A CA 1
ATOM 773 C C . CYS A 1 100 ? 0.631 3.142 -6.871 1.00 98.62 100 CYS A C 1
ATOM 775 O O . CYS A 1 100 ? 0.153 3.127 -5.735 1.00 98.62 100 CYS A O 1
ATOM 777 N N . TYR A 1 101 ? 1.685 3.898 -7.189 1.00 98.69 101 TYR A N 1
ATOM 778 C 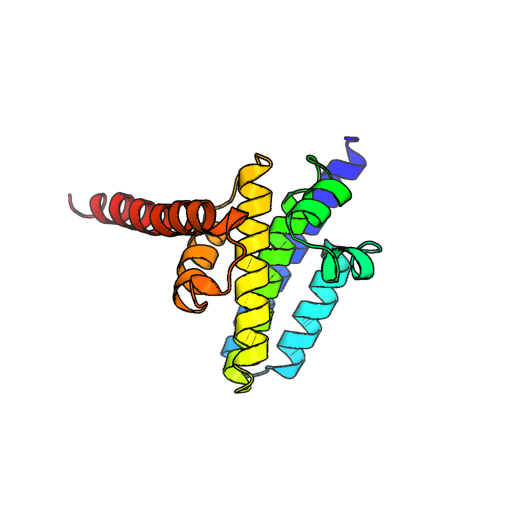CA . TYR A 1 101 ? 2.412 4.727 -6.223 1.00 98.69 101 TYR A CA 1
ATOM 779 C C . TYR A 1 101 ? 1.529 5.808 -5.608 1.00 98.69 101 TYR A C 1
ATOM 781 O O . TYR A 1 101 ? 1.470 5.936 -4.385 1.00 98.69 101 TYR A O 1
ATOM 789 N N . ARG A 1 102 ? 0.772 6.535 -6.435 1.00 98.56 102 ARG A N 1
ATOM 790 C CA . ARG A 1 102 ? -0.194 7.527 -5.966 1.00 98.56 102 ARG A CA 1
ATOM 791 C C . ARG A 1 102 ? -1.198 6.889 -5.016 1.00 98.56 102 ARG A C 1
ATOM 793 O O . ARG A 1 102 ? -1.400 7.384 -3.910 1.00 98.56 102 ARG A O 1
ATOM 800 N N . ARG A 1 103 ? -1.798 5.765 -5.419 1.00 98.44 103 ARG A N 1
ATOM 801 C CA . ARG A 1 103 ? -2.795 5.070 -4.601 1.00 98.44 103 ARG A CA 1
ATOM 802 C C . ARG A 1 103 ? -2.212 4.601 -3.265 1.00 98.44 103 ARG A C 1
ATOM 804 O O . ARG A 1 103 ? -2.886 4.713 -2.244 1.00 98.44 103 ARG A O 1
ATOM 811 N N . ALA A 1 104 ? -0.972 4.111 -3.256 1.00 98.69 104 ALA A N 1
ATOM 812 C CA . ALA A 1 104 ? -0.268 3.741 -2.032 1.00 98.69 104 ALA A CA 1
ATOM 813 C C . ALA A 1 104 ? -0.094 4.945 -1.090 1.00 98.69 104 ALA A C 1
ATOM 815 O O . ALA A 1 104 ? -0.440 4.856 0.087 1.00 98.69 104 ALA A O 1
ATOM 816 N N . LEU A 1 105 ? 0.385 6.082 -1.608 1.00 98.69 105 LEU A N 1
ATOM 817 C CA . LEU A 1 105 ? 0.578 7.313 -0.832 1.00 98.69 105 LEU A CA 1
ATOM 818 C C . LEU A 1 105 ? -0.738 7.835 -0.239 1.00 98.69 105 LEU A C 1
ATOM 820 O O . LEU A 1 105 ? -0.785 8.192 0.938 1.00 98.69 105 LEU A O 1
ATOM 824 N N . GLU A 1 106 ? -1.819 7.830 -1.021 1.00 98.62 106 GLU A N 1
ATOM 825 C CA . GLU A 1 106 ? -3.149 8.242 -0.559 1.00 98.62 106 GLU A CA 1
ATOM 826 C C . GLU A 1 106 ? -3.682 7.325 0.550 1.00 98.62 106 GLU A C 1
ATOM 828 O O . GLU A 1 106 ? -4.217 7.812 1.547 1.00 98.62 106 GLU A O 1
ATOM 833 N N . LEU A 1 107 ? -3.495 6.006 0.429 1.00 98.50 107 LEU A N 1
ATOM 834 C CA . LEU A 1 107 ? -3.884 5.052 1.471 1.00 98.50 107 LEU A CA 1
ATOM 835 C C . LEU A 1 107 ? -3.058 5.223 2.748 1.00 98.50 107 LEU A C 1
ATOM 837 O O . LEU A 1 107 ? -3.630 5.190 3.838 1.00 98.50 107 LEU A O 1
ATOM 841 N N . TYR A 1 108 ? -1.745 5.446 2.643 1.00 98.44 108 TYR A N 1
ATOM 842 C CA . TYR A 1 108 ? -0.903 5.741 3.805 1.00 98.44 108 TYR A CA 1
ATOM 843 C C . TYR A 1 108 ? -1.338 7.025 4.516 1.00 98.44 108 TYR A C 1
ATOM 845 O O . TYR A 1 108 ? -1.471 7.031 5.742 1.00 98.44 108 TYR A O 1
ATOM 853 N N . ALA A 1 109 ? -1.610 8.088 3.759 1.00 98.25 109 ALA A N 1
ATOM 854 C CA . ALA A 1 109 ? -2.090 9.353 4.300 1.00 98.25 109 ALA A CA 1
ATOM 855 C C . ALA A 1 109 ? -3.458 9.205 4.975 1.00 98.25 109 ALA A C 1
ATOM 857 O O . ALA A 1 109 ? -3.612 9.597 6.130 1.00 98.25 109 ALA A O 1
ATOM 858 N N . ALA A 1 110 ? -4.434 8.585 4.307 1.00 98.19 110 ALA A N 1
ATOM 859 C CA . ALA A 1 110 ? -5.759 8.348 4.876 1.00 98.19 110 ALA A CA 1
ATOM 860 C C . ALA A 1 110 ? -5.689 7.496 6.154 1.00 98.19 110 ALA A C 1
ATOM 862 O O . ALA A 1 110 ? -6.321 7.821 7.157 1.00 98.19 110 ALA A O 1
ATOM 863 N N . THR A 1 111 ? -4.864 6.448 6.148 1.00 97.50 111 THR A N 1
ATOM 864 C CA . THR A 1 111 ? -4.656 5.563 7.302 1.00 97.50 111 THR A CA 1
ATOM 865 C C . THR A 1 111 ? -4.011 6.306 8.480 1.00 97.50 111 THR A C 1
ATOM 867 O O . THR A 1 111 ? -4.434 6.135 9.624 1.00 97.50 111 THR A O 1
ATOM 870 N N . SER A 1 112 ? -3.032 7.178 8.212 1.00 96.94 112 SER A N 1
ATOM 871 C CA . SER A 1 112 ? -2.409 8.051 9.218 1.00 96.94 112 SER A CA 1
ATOM 872 C C . SER A 1 112 ? -3.412 9.048 9.811 1.00 96.94 112 SER A C 1
ATOM 874 O O . SER A 1 112 ? -3.525 9.152 11.033 1.00 96.94 112 SER A O 1
ATOM 876 N N . LEU A 1 113 ? -4.210 9.717 8.970 1.00 96.81 113 LEU A N 1
ATOM 877 C CA . LEU A 1 113 ? -5.255 10.655 9.404 1.00 96.81 113 LEU A CA 1
ATOM 878 C C . LEU A 1 113 ? -6.353 9.973 10.232 1.00 96.81 113 LEU A C 1
ATOM 880 O O . LEU A 1 113 ? -6.911 10.586 11.139 1.00 96.81 113 LEU A O 1
ATOM 884 N N . ALA A 1 114 ? -6.621 8.693 9.970 1.00 96.38 114 ALA A N 1
ATOM 885 C CA . ALA A 1 114 ? -7.535 7.865 10.755 1.00 96.38 114 ALA A CA 1
ATOM 886 C C . ALA A 1 114 ? -6.960 7.414 12.115 1.00 96.38 114 ALA A C 1
ATOM 888 O O . ALA A 1 114 ? -7.638 6.721 12.875 1.00 96.38 114 ALA A O 1
ATOM 889 N N . GLY A 1 115 ? -5.718 7.792 12.433 1.00 94.31 115 GLY A N 1
ATOM 890 C CA . GLY A 1 115 ? -5.065 7.515 13.711 1.00 94.31 115 GLY A CA 1
ATOM 891 C C . GLY A 1 115 ? -4.254 6.219 13.753 1.00 94.31 115 GLY A C 1
ATOM 892 O O . GLY A 1 115 ? -3.845 5.801 14.839 1.00 94.31 115 GLY A O 1
ATOM 893 N N . ALA A 1 116 ? -3.996 5.567 12.615 1.00 92.88 116 ALA A N 1
ATOM 894 C CA . ALA A 1 116 ? -3.117 4.403 12.601 1.00 92.88 116 ALA A CA 1
ATOM 895 C C . ALA A 1 116 ? -1.663 4.791 12.889 1.00 92.88 116 ALA A C 1
ATOM 897 O O . ALA A 1 116 ? -1.129 5.776 12.374 1.00 92.88 116 ALA A O 1
ATOM 898 N N . LYS A 1 117 ? -0.975 3.944 13.656 1.00 91.25 117 LYS A N 1
ATOM 899 C CA . LYS A 1 117 ? 0.466 4.066 13.863 1.00 91.25 117 LYS A CA 1
ATOM 900 C C . LYS A 1 117 ? 1.209 3.411 12.699 1.00 91.25 117 LYS A C 1
ATOM 902 O O . LYS A 1 117 ? 1.293 2.186 12.628 1.00 91.25 117 LYS A O 1
ATOM 907 N N . LEU A 1 118 ? 1.775 4.227 11.814 1.00 94.25 118 LEU A N 1
ATOM 908 C CA . LEU A 1 118 ? 2.681 3.745 10.770 1.00 94.25 118 LEU A CA 1
ATOM 909 C C . LEU A 1 118 ? 4.017 3.265 11.367 1.00 94.25 118 LEU A C 1
ATOM 911 O O . LEU A 1 118 ? 4.493 3.784 12.385 1.00 94.25 118 LEU A O 1
ATOM 915 N N . LYS A 1 119 ? 4.607 2.250 10.736 1.00 93.06 119 LYS A N 1
ATOM 916 C CA . LYS A 1 119 ? 5.859 1.588 11.127 1.00 93.06 119 LYS A CA 1
ATOM 917 C C . LYS A 1 119 ? 7.040 2.151 10.322 1.00 93.06 119 LYS A C 1
ATOM 919 O O . LYS A 1 119 ? 6.837 2.774 9.288 1.00 93.06 119 LYS A O 1
ATOM 924 N N . ALA A 1 120 ? 8.274 1.883 10.769 1.00 92.25 120 ALA A N 1
ATOM 925 C CA . ALA A 1 120 ? 9.520 2.284 10.087 1.00 92.25 120 ALA A CA 1
ATOM 926 C C . ALA A 1 120 ? 9.491 2.003 8.575 1.00 92.25 120 ALA A C 1
ATOM 928 O O . ALA A 1 120 ? 9.646 2.907 7.762 1.00 92.25 120 ALA A O 1
ATOM 929 N N . ALA A 1 121 ? 9.136 0.770 8.215 1.00 92.06 121 ALA A N 1
ATOM 930 C CA . ALA A 1 121 ? 9.065 0.331 6.829 1.00 92.06 121 ALA A CA 1
ATOM 931 C C . ALA A 1 121 ? 7.980 1.046 5.989 1.00 92.06 121 ALA A C 1
ATOM 933 O O . ALA A 1 121 ? 8.049 1.025 4.762 1.00 92.06 121 ALA A O 1
ATOM 934 N N . ASP A 1 122 ? 6.960 1.649 6.610 1.00 96.38 122 ASP A N 1
ATOM 935 C CA . ASP A 1 122 ? 5.992 2.486 5.888 1.00 96.38 122 ASP A CA 1
ATOM 936 C C . ASP A 1 122 ? 6.586 3.860 5.596 1.00 96.38 122 ASP A C 1
ATOM 938 O O . ASP A 1 122 ? 6.427 4.362 4.491 1.00 96.38 122 ASP A O 1
ATOM 942 N N . TRP A 1 123 ? 7.302 4.449 6.559 1.00 95.44 123 TRP A N 1
ATOM 943 C CA . TRP A 1 123 ? 7.984 5.733 6.378 1.00 95.44 123 TRP A CA 1
ATOM 944 C C . TRP A 1 123 ? 9.007 5.667 5.244 1.00 95.44 123 TRP A C 1
ATOM 946 O O . TRP A 1 123 ? 8.996 6.526 4.365 1.00 95.44 123 TRP A O 1
ATOM 956 N N . GLU A 1 124 ? 9.817 4.609 5.221 1.00 94.50 124 GLU A N 1
ATOM 957 C CA . GLU A 1 124 ? 10.792 4.350 4.157 1.00 94.50 124 GLU A CA 1
ATOM 958 C C . GLU A 1 124 ? 10.113 4.207 2.790 1.00 94.50 124 GLU A C 1
ATOM 960 O O . GLU A 1 124 ? 10.542 4.823 1.815 1.00 94.50 124 GLU A O 1
ATOM 965 N N . ARG A 1 125 ? 9.009 3.446 2.713 1.00 96.75 125 ARG A N 1
ATOM 966 C CA . ARG A 1 125 ? 8.229 3.323 1.472 1.00 96.75 125 ARG A CA 1
ATOM 967 C C . ARG A 1 125 ? 7.658 4.660 1.035 1.00 96.75 125 ARG A C 1
ATOM 969 O O . ARG A 1 125 ? 7.779 5.008 -0.129 1.00 96.75 125 ARG A O 1
ATOM 976 N N . ILE A 1 126 ? 7.062 5.425 1.941 1.00 98.00 126 ILE A N 1
ATOM 977 C CA . ILE A 1 126 ? 6.495 6.735 1.610 1.00 98.00 126 ILE A CA 1
ATOM 978 C C . ILE A 1 126 ? 7.585 7.662 1.062 1.00 98.00 126 ILE A C 1
ATOM 980 O O . ILE A 1 126 ? 7.366 8.290 0.032 1.00 98.00 126 ILE A O 1
ATOM 984 N N . ALA A 1 127 ? 8.762 7.700 1.689 1.00 96.25 127 ALA A N 1
ATOM 985 C CA . ALA A 1 127 ? 9.889 8.502 1.218 1.00 96.25 127 ALA A CA 1
ATOM 986 C C . ALA A 1 127 ? 10.422 8.048 -0.153 1.00 96.25 127 ALA A C 1
ATOM 988 O O . ALA A 1 127 ? 10.829 8.883 -0.954 1.00 96.25 127 ALA A O 1
ATOM 989 N N . LEU A 1 128 ? 10.386 6.744 -0.448 1.00 96.06 128 LEU A N 1
ATOM 990 C CA . LEU A 1 128 ? 10.752 6.202 -1.760 1.00 96.06 128 LEU A CA 1
ATOM 991 C C . LEU A 1 128 ? 9.720 6.547 -2.848 1.00 96.06 128 LEU A C 1
ATOM 993 O O . LEU A 1 128 ? 10.087 6.794 -3.997 1.00 96.06 128 LEU A O 1
ATOM 997 N N . LEU A 1 129 ? 8.431 6.508 -2.501 1.00 97.56 129 LEU A N 1
ATOM 998 C CA . LEU A 1 129 ? 7.326 6.660 -3.448 1.00 97.56 129 LEU A CA 1
ATOM 999 C C . LEU A 1 129 ? 6.977 8.122 -3.740 1.00 97.56 129 LEU A C 1
ATOM 1001 O O . LEU A 1 129 ? 6.581 8.422 -4.862 1.00 97.56 129 LEU A O 1
ATOM 1005 N N . GLU A 1 130 ? 7.114 9.023 -2.765 1.00 96.88 130 GLU A N 1
ATOM 1006 C CA . GLU A 1 130 ? 6.779 10.447 -2.912 1.00 96.88 130 GLU A CA 1
ATOM 1007 C C . GLU A 1 130 ? 7.426 11.112 -4.141 1.00 96.88 130 GLU A C 1
ATOM 1009 O O . GLU A 1 130 ? 6.675 11.671 -4.942 1.00 96.88 130 GLU A O 1
ATOM 1014 N N . PRO A 1 131 ? 8.742 10.975 -4.402 1.00 96.44 131 PRO A N 1
ATOM 1015 C CA . PRO A 1 131 ? 9.361 11.612 -5.564 1.00 96.44 131 PRO A CA 1
ATOM 1016 C C . PRO A 1 131 ? 8.980 10.959 -6.903 1.00 96.44 131 PRO A C 1
ATOM 1018 O O . PRO A 1 131 ? 9.297 11.505 -7.958 1.00 96.44 131 PRO A O 1
ATOM 1021 N N . LYS A 1 132 ? 8.328 9.787 -6.891 1.00 96.62 132 LYS A N 1
ATOM 1022 C CA . LYS A 1 132 ? 7.905 9.051 -8.097 1.00 96.62 132 LYS A CA 1
ATOM 1023 C C . LYS A 1 132 ? 6.513 9.447 -8.588 1.00 96.62 132 LYS A C 1
ATOM 1025 O O . LYS A 1 132 ? 6.048 8.900 -9.586 1.00 96.62 132 LYS A O 1
ATOM 1030 N N . VAL A 1 133 ? 5.833 10.343 -7.879 1.00 96.62 133 VAL A N 1
ATOM 1031 C CA . VAL A 1 133 ? 4.462 10.756 -8.175 1.00 96.62 133 VAL A CA 1
ATOM 1032 C C . VAL A 1 133 ? 4.424 12.266 -8.303 1.00 96.62 133 VAL A C 1
ATOM 1034 O O . VAL A 1 133 ? 4.882 12.987 -7.417 1.00 96.62 133 VAL A O 1
ATOM 1037 N N . GLU A 1 134 ? 3.833 12.776 -9.381 1.00 93.50 134 GLU A N 1
ATOM 1038 C CA . GLU A 1 134 ? 3.646 14.217 -9.501 1.00 93.50 134 GLU A CA 1
ATOM 1039 C C . GLU A 1 134 ? 2.741 14.717 -8.371 1.00 93.50 134 GLU A C 1
ATOM 1041 O O . GLU A 1 134 ? 1.612 14.247 -8.213 1.00 93.50 134 GLU A O 1
ATOM 1046 N N . ALA A 1 135 ? 3.188 15.710 -7.598 1.00 88.06 135 ALA A N 1
ATOM 1047 C CA . ALA A 1 135 ? 2.439 16.205 -6.439 1.00 88.06 135 ALA A CA 1
ATOM 1048 C C . ALA A 1 135 ? 1.011 16.676 -6.786 1.00 88.06 135 ALA A C 1
ATOM 1050 O O . ALA A 1 135 ? 0.110 16.612 -5.948 1.00 88.06 135 ALA A O 1
ATOM 1051 N N . ALA A 1 136 ? 0.789 17.143 -8.020 1.00 91.06 136 ALA A N 1
ATOM 1052 C CA . ALA A 1 136 ? -0.523 17.551 -8.516 1.00 91.06 136 ALA A CA 1
ATOM 1053 C C . ALA A 1 136 ? -1.481 16.370 -8.771 1.00 91.06 136 ALA A C 1
ATOM 1055 O O . ALA A 1 136 ? -2.695 16.574 -8.773 1.00 91.06 136 ALA A O 1
ATOM 1056 N N . SER A 1 137 ? -0.961 15.153 -8.953 1.00 93.06 137 SER A N 1
ATOM 1057 C CA . SER A 1 137 ? -1.757 13.950 -9.221 1.00 93.06 137 SER A CA 1
ATOM 1058 C C . SER A 1 137 ? -2.388 13.352 -7.958 1.00 93.06 137 SER A C 1
ATOM 1060 O O . SER A 1 137 ? -3.440 12.716 -8.056 1.00 93.06 137 SER A O 1
ATOM 1062 N N . ILE A 1 138 ? -1.776 13.578 -6.788 1.00 95.62 138 ILE A N 1
ATOM 1063 C CA . ILE A 1 138 ? -2.296 13.182 -5.471 1.00 95.62 138 ILE A CA 1
ATOM 1064 C C . ILE A 1 138 ? -3.520 14.045 -5.145 1.00 95.62 138 ILE A C 1
ATOM 1066 O O . ILE A 1 138 ? -3.480 15.272 -5.320 1.00 95.62 138 ILE A O 1
ATOM 1070 N N . ASP A 1 139 ? -4.592 13.433 -4.634 1.00 95.25 139 ASP A N 1
ATOM 1071 C CA . ASP A 1 139 ? -5.765 14.166 -4.143 1.00 95.25 139 ASP A CA 1
ATOM 1072 C C . ASP A 1 139 ? -5.346 15.248 -3.126 1.00 95.25 139 ASP A C 1
ATOM 1074 O O . ASP A 1 139 ? -4.569 15.008 -2.194 1.00 95.25 139 ASP A O 1
ATOM 1078 N N . GLY A 1 140 ? -5.858 16.470 -3.313 1.00 92.25 140 GLY A N 1
ATOM 1079 C CA . GLY A 1 140 ? -5.507 17.638 -2.503 1.00 92.25 140 GLY A CA 1
ATOM 1080 C C . GLY A 1 140 ? -5.672 17.418 -0.997 1.00 92.25 140 GLY A C 1
ATOM 1081 O O . GLY A 1 140 ? -4.890 17.972 -0.223 1.00 92.25 140 GLY A O 1
ATOM 1082 N N . ARG A 1 141 ? -6.612 16.553 -0.588 1.00 94.75 141 ARG A N 1
ATOM 1083 C CA . ARG A 1 141 ? -6.854 16.170 0.813 1.00 94.75 141 ARG A CA 1
ATOM 1084 C C . ARG A 1 141 ? -5.639 15.514 1.477 1.00 94.75 141 ARG A C 1
ATOM 1086 O O . ARG A 1 141 ? -5.476 15.640 2.687 1.00 94.75 141 ARG A O 1
ATOM 1093 N N . TYR A 1 142 ? -4.782 14.838 0.708 1.00 97.50 142 TYR A N 1
ATOM 1094 C CA . TYR A 1 142 ? -3.685 14.025 1.244 1.00 97.50 142 TYR A CA 1
ATOM 1095 C C . TYR A 1 142 ? -2.296 14.628 1.044 1.00 97.50 142 TYR A C 1
ATOM 1097 O O . TYR A 1 142 ? -1.366 14.214 1.727 1.00 97.50 142 TYR A O 1
ATOM 1105 N N . ARG A 1 143 ? -2.125 15.622 0.163 1.00 95.00 143 ARG A N 1
ATOM 1106 C CA . ARG A 1 143 ? -0.797 16.171 -0.194 1.00 95.00 143 ARG A CA 1
ATOM 1107 C C . ARG A 1 143 ? 0.021 16.640 1.008 1.00 95.00 143 ARG A C 1
ATOM 1109 O O . ARG A 1 143 ? 1.210 16.346 1.101 1.00 95.00 143 ARG A O 1
ATOM 1116 N N . VAL A 1 144 ? -0.616 17.379 1.919 1.00 95.88 144 VAL A N 1
ATOM 1117 C CA . VAL A 1 144 ? 0.042 17.898 3.130 1.00 95.88 144 VAL A CA 1
ATOM 1118 C C . VAL A 1 144 ? 0.493 16.748 4.019 1.00 95.88 144 VAL A C 1
ATOM 1120 O O . VAL A 1 144 ? 1.626 16.745 4.499 1.00 95.88 144 VAL A O 1
ATOM 1123 N N . GLU A 1 145 ? -0.378 15.756 4.192 1.00 97.06 145 GLU A N 1
ATOM 1124 C CA . GLU A 1 145 ? -0.080 14.598 5.014 1.00 97.06 145 GLU A CA 1
ATOM 1125 C C . GLU A 1 145 ? 1.055 13.780 4.400 1.00 97.06 145 GLU A C 1
ATOM 1127 O O . GLU A 1 145 ? 2.056 13.571 5.071 1.00 97.06 145 GLU A O 1
ATOM 1132 N N . VAL A 1 146 ? 0.990 13.422 3.113 1.00 96.81 146 VAL A N 1
ATOM 1133 C CA . VAL A 1 146 ? 2.064 12.693 2.413 1.00 96.81 146 VAL A CA 1
AT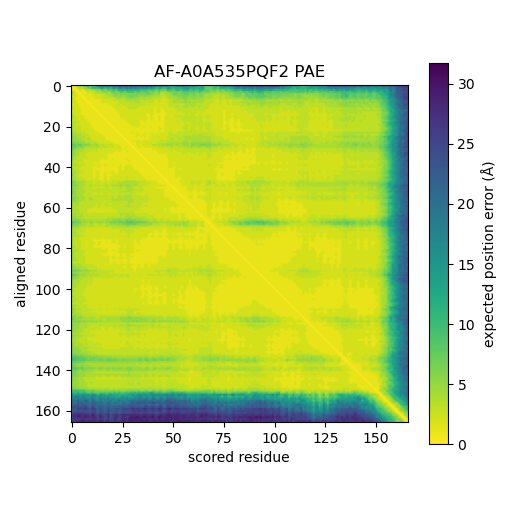OM 1134 C C . VAL A 1 146 ? 3.423 13.370 2.605 1.00 96.81 146 VAL A C 1
ATOM 1136 O O . VAL A 1 146 ? 4.382 12.708 2.997 1.00 96.81 146 VAL A O 1
ATOM 1139 N N . ARG A 1 147 ? 3.501 14.695 2.425 1.00 94.88 147 ARG A N 1
ATOM 1140 C CA . ARG A 1 147 ? 4.745 15.450 2.631 1.00 94.88 147 ARG A CA 1
ATOM 1141 C C . ARG A 1 147 ? 5.235 15.377 4.079 1.00 94.88 147 ARG A C 1
ATOM 1143 O O . ARG A 1 147 ? 6.427 15.188 4.315 1.00 94.88 147 ARG A O 1
ATOM 1150 N N . ARG A 1 148 ? 4.329 15.499 5.057 1.00 95.25 148 ARG A N 1
ATOM 1151 C CA . ARG A 1 148 ? 4.653 15.345 6.485 1.00 95.25 148 ARG A CA 1
ATOM 1152 C C . ARG A 1 148 ? 5.190 13.944 6.783 1.00 95.25 148 ARG A C 1
ATOM 1154 O O . ARG A 1 148 ? 6.146 13.805 7.543 1.00 95.25 148 ARG A O 1
ATOM 1161 N N . LEU A 1 149 ? 4.572 12.916 6.200 1.00 95.12 149 LEU A N 1
ATOM 1162 C CA . LEU A 1 149 ? 4.969 11.523 6.379 1.00 95.12 149 LEU A CA 1
ATOM 1163 C C . LEU A 1 149 ? 6.354 11.252 5.761 1.00 95.12 149 LEU A C 1
ATOM 1165 O O . LEU A 1 149 ? 7.205 10.669 6.430 1.00 95.12 149 LEU A O 1
ATOM 1169 N N . ALA A 1 150 ? 6.608 11.735 4.541 1.00 92.81 150 ALA A N 1
ATOM 1170 C CA . ALA A 1 150 ? 7.894 11.588 3.854 1.00 92.81 150 ALA A CA 1
ATOM 1171 C C . ALA A 1 150 ? 9.044 12.281 4.609 1.00 92.81 150 ALA A C 1
ATOM 1173 O O . ALA A 1 150 ? 10.103 11.687 4.813 1.00 92.81 150 ALA A O 1
ATOM 1174 N N . GLY A 1 151 ? 8.814 13.498 5.120 1.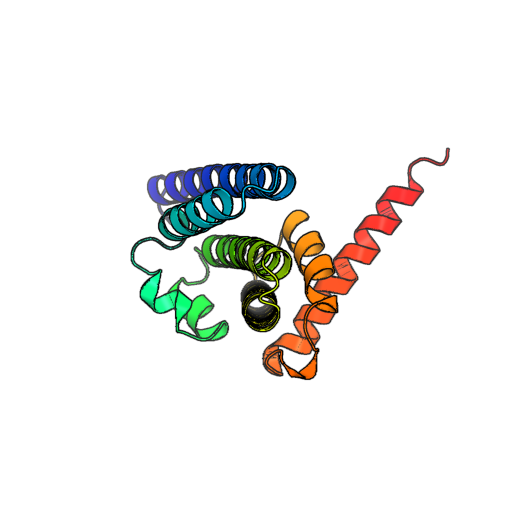00 89.12 151 GLY A N 1
ATOM 1175 C CA . GLY A 1 151 ? 9.811 14.240 5.903 1.00 89.12 151 GLY A CA 1
ATOM 1176 C C . GLY A 1 151 ? 10.221 13.553 7.213 1.00 89.12 151 GLY A C 1
ATOM 1177 O O . GLY A 1 151 ? 11.329 13.762 7.703 1.00 89.12 151 GLY A O 1
ATOM 1178 N N . ARG A 1 152 ? 9.369 12.683 7.771 1.00 84.50 152 AR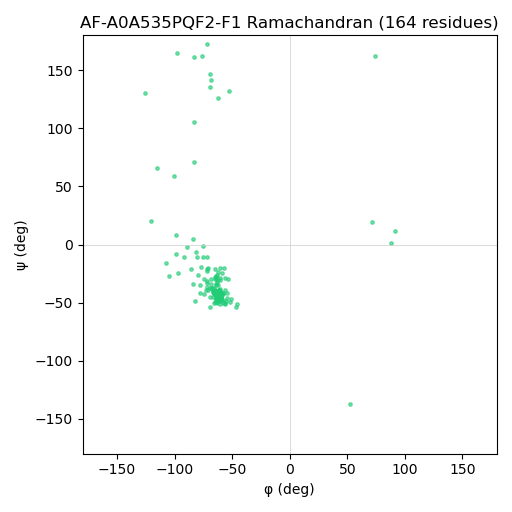G A N 1
ATOM 1179 C CA . ARG A 1 152 ? 9.666 11.943 9.008 1.00 84.50 152 ARG A CA 1
ATOM 1180 C C . ARG A 1 152 ? 10.715 10.847 8.810 1.00 84.50 152 ARG A C 1
ATOM 1182 O O . ARG A 1 152 ? 11.486 10.582 9.729 1.00 84.50 152 ARG A O 1
ATOM 1189 N N . SER A 1 153 ? 10.766 10.241 7.622 1.00 75.62 153 SER A N 1
ATOM 1190 C CA . SER A 1 153 ? 11.788 9.243 7.285 1.00 75.62 153 SER A CA 1
ATOM 1191 C C . SER A 1 153 ? 13.190 9.859 7.279 1.00 75.62 153 SER A C 1
ATOM 1193 O O . SER A 1 153 ? 14.123 9.255 7.808 1.00 75.62 153 SER A O 1
ATOM 1195 N N . ALA A 1 154 ? 13.323 11.079 6.744 1.00 63.22 154 ALA A N 1
ATOM 1196 C CA . ALA A 1 154 ? 14.590 11.809 6.707 1.00 63.22 154 ALA A CA 1
ATOM 1197 C C . ALA A 1 154 ? 15.120 12.107 8.122 1.00 63.22 154 ALA A C 1
ATOM 1199 O O . ALA A 1 154 ? 16.270 11.807 8.419 1.00 63.22 154 ALA A O 1
ATOM 1200 N N . ALA A 1 155 ? 14.255 12.573 9.030 1.00 61.16 155 ALA A N 1
ATOM 1201 C CA . ALA A 1 155 ? 14.645 12.864 10.413 1.00 61.16 155 ALA A CA 1
ATOM 1202 C C . ALA A 1 155 ? 15.097 11.612 11.195 1.00 61.16 155 ALA A C 1
ATOM 1204 O O . ALA A 1 155 ? 16.019 11.682 12.000 1.00 61.16 155 ALA A O 1
ATOM 1205 N N . SER A 1 156 ? 14.481 10.451 10.935 1.00 57.84 156 SER A N 1
ATOM 1206 C CA . SER A 1 156 ? 14.866 9.191 11.592 1.00 57.84 156 SER A CA 1
ATOM 1207 C C . SER A 1 156 ? 16.209 8.615 11.119 1.00 57.84 156 SER A C 1
ATOM 1209 O O . SER A 1 156 ? 16.829 7.848 11.852 1.00 57.84 156 SER A O 1
ATOM 1211 N N . HIS A 1 157 ? 16.670 8.977 9.915 1.00 52.69 157 HIS A N 1
ATOM 1212 C CA . HIS A 1 157 ? 17.992 8.579 9.418 1.00 52.69 157 HIS A CA 1
ATOM 1213 C C . HIS A 1 157 ? 19.116 9.423 10.047 1.00 52.69 157 HIS A C 1
ATOM 1215 O O . HIS A 1 157 ? 20.173 8.874 10.360 1.00 52.69 157 HIS A O 1
ATOM 1221 N N . ASP A 1 158 ? 18.872 10.711 10.311 1.00 52.47 158 ASP A N 1
ATOM 1222 C CA . ASP A 1 158 ? 19.861 11.613 10.922 1.00 52.47 158 ASP A CA 1
ATOM 1223 C C . ASP A 1 158 ? 20.110 11.314 12.413 1.00 52.47 158 ASP A C 1
ATOM 1225 O O . ASP A 1 158 ? 21.254 11.362 12.867 1.00 52.47 158 ASP A O 1
ATOM 1229 N N . GLU A 1 159 ? 19.086 10.922 13.182 1.00 50.34 159 GLU A N 1
ATOM 1230 C CA . GLU A 1 159 ? 19.263 10.540 14.597 1.00 50.34 159 GLU A CA 1
ATOM 1231 C C . GLU A 1 159 ? 20.124 9.274 14.774 1.00 50.34 159 GLU A C 1
ATOM 1233 O O . GLU A 1 159 ? 20.838 9.143 15.768 1.00 50.34 159 GLU A O 1
ATOM 1238 N N . ASN A 1 160 ? 20.112 8.356 13.802 1.00 47.47 160 ASN A N 1
ATOM 1239 C CA . ASN A 1 160 ? 20.866 7.101 13.878 1.00 47.47 160 ASN A CA 1
ATOM 1240 C C . ASN A 1 160 ? 22.323 7.246 13.388 1.00 47.47 160 ASN A C 1
ATOM 1242 O O . ASN A 1 160 ? 23.187 6.451 13.760 1.00 47.47 160 ASN A O 1
ATOM 1246 N N . ALA A 1 161 ? 22.620 8.278 12.590 1.00 51.12 161 ALA A N 1
ATOM 1247 C CA . ALA A 1 161 ? 23.976 8.598 12.139 1.00 51.12 161 ALA A CA 1
ATOM 1248 C C . ALA A 1 161 ? 24.827 9.293 13.225 1.00 51.12 161 ALA A C 1
ATOM 1250 O O . ALA A 1 161 ? 26.054 9.270 13.154 1.00 51.12 161 ALA A O 1
ATOM 1251 N N . GLY A 1 162 ? 24.195 9.869 14.255 1.00 45.38 162 GLY A N 1
ATOM 1252 C CA . GLY A 1 162 ? 24.873 10.563 15.357 1.00 45.38 162 GLY A CA 1
ATOM 1253 C C . GLY A 1 162 ? 25.431 9.671 16.476 1.00 45.38 162 GLY A C 1
ATOM 1254 O O . GLY A 1 162 ? 26.112 10.185 17.357 1.00 45.38 162 GLY A O 1
ATOM 1255 N N . ILE A 1 163 ? 25.163 8.357 16.472 1.00 51.16 163 ILE A N 1
ATOM 1256 C CA . ILE A 1 163 ? 25.514 7.448 17.588 1.00 51.16 163 ILE A CA 1
ATOM 1257 C C . ILE A 1 163 ? 26.819 6.655 17.338 1.00 51.16 163 ILE A C 1
ATOM 1259 O O . ILE A 1 163 ? 27.345 6.032 18.253 1.00 51.16 163 ILE A O 1
ATOM 1263 N N . VAL A 1 164 ? 27.409 6.708 16.136 1.00 49.91 164 VAL A N 1
ATOM 1264 C CA . VAL A 1 164 ? 28.626 5.927 15.790 1.00 49.91 164 VAL A CA 1
ATOM 1265 C C . VAL A 1 164 ? 29.927 6.751 15.885 1.00 49.91 164 VAL A C 1
ATOM 1267 O O . VAL A 1 164 ? 30.995 6.281 15.510 1.00 49.91 164 VAL A O 1
ATOM 1270 N N . ALA A 1 165 ? 29.874 7.975 16.414 1.00 48.88 165 ALA A N 1
ATOM 1271 C CA . ALA A 1 165 ? 31.047 8.835 16.578 1.00 48.88 165 ALA A CA 1
ATOM 1272 C C . ALA A 1 165 ? 31.357 9.115 18.057 1.00 48.88 165 ALA A C 1
ATOM 1274 O O . ALA A 1 165 ? 31.272 10.261 18.496 1.00 48.88 165 ALA A O 1
ATOM 1275 N N . THR A 1 166 ? 31.744 8.078 18.807 1.00 42.25 166 THR A N 1
ATOM 1276 C CA . THR A 1 166 ? 32.471 8.246 20.077 1.00 42.25 166 THR A CA 1
ATOM 1277 C C . THR A 1 166 ? 33.349 7.050 20.403 1.00 42.25 166 THR A C 1
ATOM 1279 O O . THR A 1 166 ? 32.852 5.906 20.313 1.00 42.25 166 THR A O 1
#

Nearest PDB structures (foldseek):
  7v6q-assembly2_H  TM=3.562E-01  e=1.113E+00  Homo sapiens
  6gkf-assembly1_B  TM=2.909E-01  e=1.996E+00  Homo sapiens
  7rqf-assembly1_A  TM=2.975E-01  e=3.946E+00  Pseudomonas aeruginosa PAO1
  7v6q-assembly1_D  TM=2.705E-01  e=3.410E+00  Homo sapiens

Mean predicted aligned error: 4.99 Å

Secondary structure (DSSP, 8-state):
--HHHHHHHHHHHHHHHHHHHHHHHHHHTT-HHHHHHHHHHHHHHHHGGGHHHHTTS-HHHHHHHH-TT-HHHHHHHHHHHHHHHHHHHHTT-HHHHHHHHHHHHHHHHHHHHTT----HHHHHHHHHHGGGS-TTTS-HHHHHHHHHHHHHHHHHHHHHHTSS--

pLDDT: mean 91.86, std 12.45, range [42.25, 98.69]